Protein AF-A0A7J8VV02-F1 (afdb_monomer)

pLDDT: mean 81.53, std 11.51, range [46.41, 96.75]

Foldseek 3Di:
DDDDPPQDDKDKDFDADPVRHGPDIDTDLVSQAPPLALVVVLVCLQVQLPDPDDDDDPSYHPRNVCSSPLLLVVQLVVQLVVCVVVPDDNLLSNLLSNLQSSVSSNDSDSGDPDDDPVSSNVSSVVSSVPDDDDDPPPPD

Radius of gyration: 20.17 Å; Cα contacts (8 Å, |Δi|>4): 159; chains: 1; bounding box: 34×49×55 Å

Mean predicted aligned error: 10.87 Å

Organism: NCBI:txid34286

Solvent-accessible surface area (backbone atoms only — not comparable to full-atom values): 8122 Å² total; per-residue (Å²): 128,93,86,50,96,87,58,65,78,65,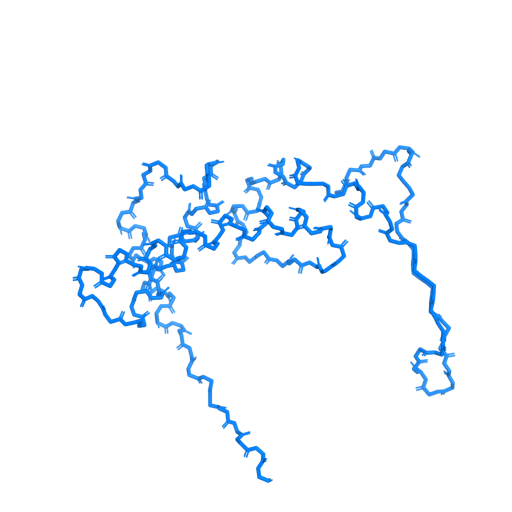47,75,49,73,41,62,45,98,87,70,49,80,71,45,76,51,75,51,50,62,47,42,39,70,62,49,34,45,73,58,54,57,73,43,41,69,61,61,33,73,41,97,70,87,87,82,66,84,67,42,28,71,66,28,47,44,59,68,44,49,28,35,49,57,25,22,53,51,31,22,52,56,32,43,76,72,70,45,53,72,67,60,10,48,17,32,2,52,23,35,12,53,50,11,42,60,46,94,43,65,59,53,97,71,81,60,64,70,59,35,53,54,45,13,50,52,48,51,74,66,62,74,87,82,77,78,79,77,85,122

Secondary structure (DSSP, 8-state):
----TT-PPPEEEEEE-TTSSEEEEEEE-HHHHHHS-HHHHHHTHHHHHH-S-----TTS-HHHHHHHHHHHHHHHHHHHHHHHHTT--HHHHHHHHHHHHHHHHTSSSSS-S---HHHHHHHHHHHHHH----------

Nearest PDB structures (foldseek):
  7c1y-assembly1_A  TM=5.125E-01  e=4.581E-08  Arabidopsis thaliana
  7c1z-assembly1_A  TM=4.889E-01  e=3.165E-08  Arabidopsis thaliana
  7c1x-assembly1_B  TM=4.844E-01  e=4.830E-08  Arabidopsis thaliana
  7c1y-assembly1_B  TM=4.792E-01  e=6.991E-08  Arabidopsis thaliana
  7c1x-assembly1_A  TM=4.952E-01  e=1.465E-07  Arabidopsis thaliana

InterPro domains:
  IPR029056 Ribokinase-like [G3DSA:3.40.1190.20] (72-125)
  IPR029056 Ribokinase-like [SSF53613] (72-117)

Structure (mmCIF, N/CA/C/O backbone):
data_AF-A0A7J8VV02-F1
#
_entry.id   AF-A0A7J8VV02-F1
#
loop_
_atom_site.group_PDB
_atom_site.id
_atom_site.type_symbol
_atom_site.label_atom_id
_atom_site.label_al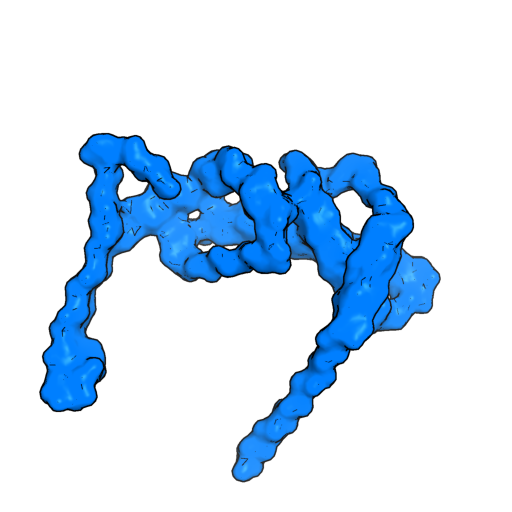t_id
_atom_site.label_comp_id
_atom_site.label_asym_id
_atom_site.label_entity_id
_atom_site.label_seq_id
_atom_site.pdbx_PDB_ins_code
_atom_site.Cartn_x
_atom_site.Cartn_y
_atom_site.Cartn_z
_atom_site.occupancy
_atom_site.B_iso_or_equiv
_atom_site.auth_seq_id
_atom_site.auth_comp_id
_atom_site.auth_asym_id
_atom_site.auth_atom_id
_atom_site.pdbx_PDB_model_num
ATOM 1 N N . ILE A 1 1 ? 1.700 11.763 -12.526 1.00 58.53 1 ILE A N 1
ATOM 2 C CA . ILE A 1 1 ? 3.164 11.518 -12.602 1.00 58.53 1 ILE A CA 1
ATOM 3 C C . ILE A 1 1 ? 3.827 12.788 -13.112 1.00 58.53 1 ILE A C 1
ATOM 5 O O . ILE A 1 1 ? 3.317 13.358 -14.076 1.00 58.53 1 ILE A O 1
ATOM 9 N N . ARG A 1 2 ? 4.880 13.269 -12.435 1.00 62.62 2 ARG A N 1
ATOM 10 C CA . ARG A 1 2 ? 5.605 14.490 -12.814 1.00 62.62 2 ARG A CA 1
ATOM 11 C C . ARG A 1 2 ? 6.078 14.355 -14.258 1.00 62.62 2 ARG A C 1
ATOM 13 O O . ARG A 1 2 ? 6.838 13.449 -14.574 1.00 62.62 2 ARG A O 1
ATOM 20 N N . LYS A 1 3 ? 5.596 15.227 -15.142 1.00 67.00 3 LYS A N 1
ATOM 21 C CA . LYS A 1 3 ? 6.064 15.283 -16.529 1.00 67.00 3 LYS A CA 1
ATOM 22 C C . LYS A 1 3 ? 7.206 16.289 -16.580 1.00 67.00 3 LYS A C 1
ATOM 24 O O . LYS A 1 3 ? 6.984 17.472 -16.344 1.00 67.00 3 LYS A O 1
ATOM 29 N N . HIS A 1 4 ? 8.416 15.815 -16.838 1.00 74.00 4 HIS A N 1
ATOM 30 C CA . HIS A 1 4 ? 9.605 16.649 -16.988 1.00 74.00 4 HIS A CA 1
ATOM 31 C C . HIS A 1 4 ? 10.386 16.175 -18.210 1.00 74.00 4 HIS A C 1
ATOM 33 O O . HIS A 1 4 ? 10.391 14.979 -18.492 1.00 74.00 4 HIS A O 1
ATOM 39 N N . LYS A 1 5 ? 11.041 17.092 -18.931 1.00 69.75 5 LYS A N 1
ATOM 40 C CA . LYS A 1 5 ? 11.788 16.753 -20.158 1.00 69.75 5 LYS A CA 1
ATOM 41 C C . LYS A 1 5 ? 12.938 15.768 -19.907 1.00 69.75 5 LYS A C 1
ATOM 43 O O . LYS A 1 5 ? 13.296 15.024 -20.810 1.00 69.75 5 LYS A O 1
ATOM 48 N N . ASP A 1 6 ? 13.437 15.730 -18.675 1.00 78.06 6 ASP A N 1
ATOM 49 C CA . ASP A 1 6 ? 14.568 14.889 -18.264 1.00 78.06 6 ASP A CA 1
ATOM 50 C C . ASP A 1 6 ? 14.142 13.532 -17.678 1.00 78.06 6 ASP A C 1
ATOM 52 O O . ASP A 1 6 ? 14.990 12.710 -17.343 1.00 78.06 6 ASP A O 1
ATOM 56 N N . ILE A 1 7 ? 12.833 13.273 -17.555 1.00 80.19 7 ILE A N 1
ATOM 57 C CA . ILE A 1 7 ? 12.315 12.001 -17.040 1.00 80.19 7 ILE A CA 1
ATOM 58 C C . ILE A 1 7 ? 11.919 11.126 -18.227 1.00 80.19 7 ILE A C 1
ATOM 60 O O . ILE A 1 7 ? 10.921 11.385 -18.903 1.00 80.19 7 ILE A O 1
ATOM 64 N N . LYS A 1 8 ? 12.686 10.060 -18.466 1.00 83.00 8 LYS A N 1
ATOM 65 C CA . LYS A 1 8 ? 12.316 9.035 -19.448 1.00 83.00 8 LYS A CA 1
ATOM 66 C C . LYS A 1 8 ? 11.141 8.217 -18.920 1.00 83.00 8 LYS A C 1
ATOM 68 O O . LYS A 1 8 ? 11.131 7.805 -17.763 1.00 83.00 8 LYS A O 1
ATOM 73 N N . THR A 1 9 ? 10.144 7.981 -19.767 1.00 84.50 9 THR A N 1
ATOM 74 C CA . THR A 1 9 ? 9.017 7.112 -19.417 1.00 84.50 9 THR A CA 1
ATOM 75 C C . THR A 1 9 ? 9.517 5.680 -19.180 1.00 84.50 9 THR A C 1
ATOM 77 O O . THR A 1 9 ? 10.231 5.158 -20.041 1.00 84.50 9 THR A O 1
ATOM 80 N N . PRO A 1 10 ? 9.155 5.042 -18.048 1.00 86.44 10 PRO A N 1
ATOM 81 C CA . PRO A 1 10 ? 9.497 3.650 -17.782 1.00 86.44 10 PRO A CA 1
ATOM 82 C C . PRO A 1 10 ? 9.097 2.732 -18.937 1.00 86.44 10 PRO A C 1
ATOM 84 O O . PRO A 1 10 ? 8.004 2.869 -19.485 1.00 86.44 10 PRO A O 1
ATOM 87 N N . THR A 1 11 ? 9.980 1.810 -19.313 1.00 88.69 11 THR A N 1
ATOM 88 C CA . THR A 1 11 ? 9.756 0.875 -20.425 1.00 88.69 11 THR A CA 1
ATOM 89 C C . THR A 1 11 ? 10.097 -0.541 -19.987 1.00 88.69 11 THR A C 1
ATOM 91 O O . THR A 1 11 ? 11.131 -0.764 -19.360 1.00 88.69 11 THR A O 1
ATOM 94 N N . VAL A 1 12 ? 9.250 -1.503 -20.350 1.00 90.69 12 VAL A N 1
ATOM 95 C CA . VAL A 1 12 ? 9.481 -2.931 -20.120 1.00 90.69 12 VAL A CA 1
ATOM 96 C C . VAL A 1 12 ? 9.348 -3.662 -21.452 1.00 90.69 12 VAL A C 1
ATOM 98 O O . VAL A 1 12 ? 8.396 -3.431 -22.196 1.00 90.69 12 VAL A O 1
ATOM 101 N N . CYS A 1 13 ? 10.317 -4.515 -21.767 1.00 92.19 13 CYS A N 1
ATOM 102 C CA . CYS A 1 13 ? 10.327 -5.365 -22.949 1.00 92.19 13 CYS A CA 1
ATOM 103 C C . CYS A 1 13 ? 10.376 -6.823 -22.503 1.00 92.19 13 CYS A C 1
ATOM 105 O O . CYS A 1 13 ? 11.282 -7.200 -21.762 1.00 92.19 13 CYS A O 1
ATOM 107 N N . HIS A 1 14 ? 9.427 -7.629 -22.972 1.00 93.12 14 HIS A N 1
ATOM 108 C CA . HIS A 1 14 ? 9.404 -9.070 -22.757 1.00 93.12 14 HIS A CA 1
ATOM 109 C C . HIS A 1 14 ? 9.511 -9.792 -24.095 1.00 93.12 14 HIS A C 1
ATOM 111 O O . HIS A 1 14 ? 8.811 -9.459 -25.050 1.00 93.12 14 HIS A O 1
ATOM 117 N N . ILE A 1 15 ? 10.375 -10.798 -24.143 1.00 94.75 15 ILE A N 1
ATOM 118 C CA . ILE A 1 15 ? 10.429 -11.790 -25.210 1.00 94.75 15 ILE A CA 1
ATOM 119 C C . ILE A 1 15 ? 9.675 -13.005 -24.689 1.00 94.75 15 ILE A C 1
ATOM 121 O O . ILE A 1 15 ? 10.006 -13.509 -23.615 1.00 94.75 15 ILE A O 1
ATOM 125 N N . LEU A 1 16 ? 8.663 -13.446 -25.428 1.00 96.69 16 LEU A N 1
ATOM 126 C CA . LEU A 1 16 ? 7.867 -14.617 -25.075 1.00 96.69 16 LEU A CA 1
ATOM 127 C C . LEU A 1 16 ? 8.380 -15.854 -25.820 1.00 96.69 16 LEU A C 1
ATOM 129 O O . LEU A 1 16 ? 8.886 -15.735 -26.938 1.00 96.69 16 LEU A O 1
ATOM 133 N N . ASP A 1 17 ? 8.256 -17.028 -25.209 1.00 95.31 17 ASP A N 1
ATOM 134 C CA . ASP A 1 17 ? 8.505 -18.300 -25.881 1.00 95.31 17 ASP A CA 1
ATOM 135 C C . ASP A 1 17 ? 7.274 -18.791 -26.668 1.00 95.31 17 ASP A C 1
ATOM 137 O O . ASP A 1 17 ? 6.245 -18.120 -26.772 1.00 95.31 17 ASP A O 1
ATOM 141 N N . VAL A 1 18 ? 7.377 -19.993 -27.241 1.00 95.38 18 VAL A N 1
ATOM 142 C CA . VAL A 1 18 ? 6.296 -20.620 -28.020 1.00 95.38 18 VAL A CA 1
ATOM 143 C C . VAL A 1 18 ? 5.084 -21.030 -27.174 1.00 95.38 18 VAL A C 1
ATOM 145 O O . VAL A 1 18 ? 4.033 -21.330 -27.737 1.00 95.38 18 VAL A O 1
ATOM 148 N N . THR A 1 19 ? 5.222 -21.066 -25.847 1.00 96.75 19 THR A N 1
ATOM 149 C CA . THR A 1 19 ? 4.142 -21.373 -24.897 1.00 96.75 19 THR A CA 1
ATOM 150 C C . THR A 1 19 ? 3.402 -20.114 -24.437 1.00 96.75 19 THR A C 1
ATOM 152 O O . THR A 1 19 ? 2.289 -20.211 -23.922 1.00 96.75 19 THR A O 1
ATOM 155 N N . GLY A 1 20 ? 3.976 -18.931 -24.690 1.00 93.12 20 GLY A N 1
ATOM 156 C CA . GLY A 1 20 ? 3.454 -17.638 -24.253 1.00 93.12 20 GLY A CA 1
ATOM 157 C C . GLY A 1 20 ? 4.018 -17.170 -22.908 1.00 93.12 20 GLY A C 1
ATOM 158 O O . GLY A 1 20 ? 3.590 -16.127 -22.411 1.00 93.12 20 GLY A O 1
ATOM 159 N N . GLU A 1 21 ? 4.976 -17.897 -22.330 1.00 96.25 21 GLU A N 1
ATOM 160 C CA . GLU A 1 21 ? 5.686 -17.496 -21.115 1.00 96.25 21 GLU A CA 1
ATOM 161 C C . GLU A 1 21 ? 6.845 -16.543 -21.433 1.00 96.25 21 GLU A C 1
ATOM 163 O O . GLU A 1 21 ? 7.344 -16.481 -22.558 1.00 96.25 21 GLU A O 1
ATOM 168 N N . VAL A 1 22 ? 7.284 -15.762 -20.442 1.00 93.88 22 VAL A N 1
ATOM 169 C CA . VAL A 1 22 ? 8.403 -14.824 -20.611 1.00 93.88 22 VAL A CA 1
ATOM 170 C C . VAL A 1 22 ? 9.720 -15.598 -20.673 1.00 93.88 22 VAL A C 1
ATOM 172 O O . VAL A 1 22 ? 10.210 -16.085 -19.660 1.00 93.88 22 VAL A O 1
ATOM 175 N N . ALA A 1 23 ? 10.332 -15.638 -21.855 1.00 92.81 23 ALA A N 1
ATOM 176 C CA . ALA A 1 23 ? 11.655 -16.214 -22.080 1.00 92.81 23 ALA A CA 1
ATOM 177 C C . ALA A 1 23 ? 12.786 -15.280 -21.619 1.00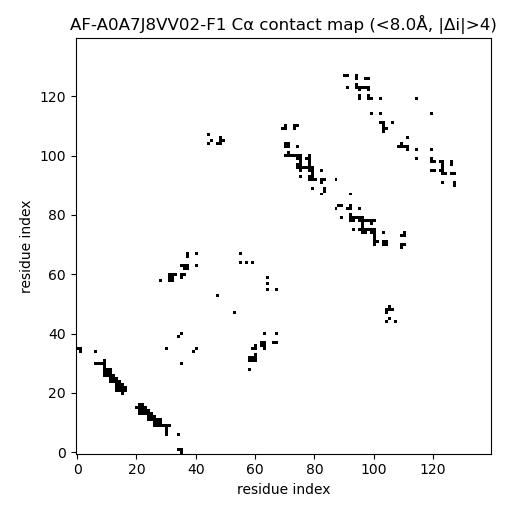 92.81 23 ALA A C 1
ATOM 179 O O . ALA A 1 23 ? 13.813 -15.729 -21.114 1.00 92.81 23 ALA A O 1
ATOM 180 N N . ALA A 1 24 ? 12.610 -13.969 -21.810 1.00 93.38 24 ALA A N 1
ATOM 181 C CA . ALA A 1 24 ? 13.543 -12.941 -21.355 1.00 93.38 24 ALA A CA 1
ATOM 182 C C . ALA A 1 24 ? 12.819 -11.607 -21.138 1.00 93.38 24 ALA A C 1
ATOM 184 O O . ALA A 1 24 ? 11.809 -11.324 -21.783 1.00 93.38 24 ALA A O 1
ATOM 185 N N . GLY A 1 25 ? 13.344 -10.759 -20.255 1.00 91.19 25 GLY A N 1
ATOM 186 C CA . GLY A 1 25 ? 12.776 -9.441 -19.989 1.00 91.19 25 GLY A CA 1
ATOM 187 C C . GLY A 1 25 ? 13.838 -8.397 -19.668 1.00 91.19 25 GLY A C 1
ATOM 188 O O . GLY A 1 25 ? 14.805 -8.688 -18.971 1.00 91.19 25 GLY A O 1
ATOM 189 N N . VAL A 1 26 ? 13.642 -7.177 -20.164 1.00 92.00 26 VAL A N 1
ATOM 190 C CA . VAL A 1 26 ? 14.431 -5.994 -19.799 1.00 92.00 26 VAL A CA 1
ATOM 191 C C . VAL A 1 26 ? 13.471 -4.920 -19.313 1.00 92.00 26 VAL A C 1
ATOM 193 O O . VAL A 1 26 ? 12.543 -4.545 -20.028 1.00 92.00 26 VAL A O 1
ATOM 196 N N . ALA A 1 27 ? 13.704 -4.408 -18.109 1.00 88.62 27 ALA A N 1
ATOM 197 C CA . ALA A 1 27 ? 12.911 -3.342 -17.515 1.00 88.62 27 ALA A CA 1
ATOM 198 C C . ALA A 1 27 ? 13.801 -2.133 -17.215 1.00 88.62 27 ALA A C 1
ATOM 200 O O . ALA A 1 27 ? 14.823 -2.247 -16.544 1.00 88.62 27 ALA A O 1
ATOM 201 N N . SER A 1 28 ? 13.394 -0.966 -17.705 1.00 88.31 28 SER A N 1
ATOM 202 C CA . SER A 1 28 ? 13.940 0.333 -17.326 1.00 88.31 28 SER A CA 1
ATOM 203 C C . SER A 1 28 ? 12.847 1.087 -16.577 1.00 88.31 28 SER A C 1
ATOM 205 O O . SER A 1 28 ? 11.991 1.732 -17.182 1.00 88.31 28 SER A O 1
ATOM 207 N N . VAL A 1 29 ? 12.843 0.936 -15.252 1.00 82.94 29 VAL A N 1
ATOM 208 C CA . VAL A 1 29 ? 11.829 1.502 -14.341 1.00 82.94 29 VAL A CA 1
ATOM 209 C C . VAL A 1 29 ? 12.408 2.502 -13.338 1.00 82.94 29 VAL A C 1
ATOM 211 O O . VAL A 1 29 ? 11.673 3.045 -12.524 1.00 82.94 29 VAL A O 1
ATOM 214 N N . GLU A 1 30 ? 13.694 2.830 -13.466 1.00 82.38 30 GLU A N 1
ATOM 215 C CA . GLU A 1 30 ? 14.452 3.750 -12.602 1.00 82.38 30 GLU A CA 1
ATOM 216 C C . GLU A 1 30 ? 13.762 5.111 -12.412 1.00 82.38 30 GLU A C 1
ATOM 218 O O . GLU A 1 30 ? 13.816 5.712 -11.342 1.00 82.38 30 GLU A O 1
ATOM 223 N N . ALA A 1 31 ? 13.025 5.580 -13.423 1.00 82.06 31 ALA A N 1
ATOM 224 C CA . ALA A 1 31 ? 12.265 6.817 -13.316 1.00 82.06 31 ALA A CA 1
ATOM 225 C C . ALA A 1 31 ? 11.134 6.761 -12.266 1.00 82.06 31 ALA A C 1
ATOM 227 O O . ALA A 1 31 ? 10.785 7.789 -11.686 1.00 82.06 31 ALA A O 1
ATOM 228 N N . VAL A 1 32 ? 10.555 5.586 -12.005 1.00 79.44 32 VAL A N 1
ATOM 229 C CA . VAL A 1 32 ? 9.579 5.399 -10.922 1.00 79.44 32 VAL A CA 1
ATOM 230 C C . VAL A 1 32 ? 10.291 5.562 -9.584 1.00 79.44 32 VAL A C 1
ATOM 232 O O . VAL A 1 32 ? 9.901 6.413 -8.790 1.00 79.44 32 VAL A O 1
ATOM 235 N N . GLU A 1 33 ? 11.383 4.831 -9.376 1.00 78.19 33 GLU A N 1
ATOM 236 C CA . GLU A 1 33 ? 12.137 4.849 -8.121 1.00 78.19 33 GLU A CA 1
ATOM 237 C C . GLU A 1 33 ? 12.707 6.236 -7.788 1.00 78.19 33 GLU A C 1
ATO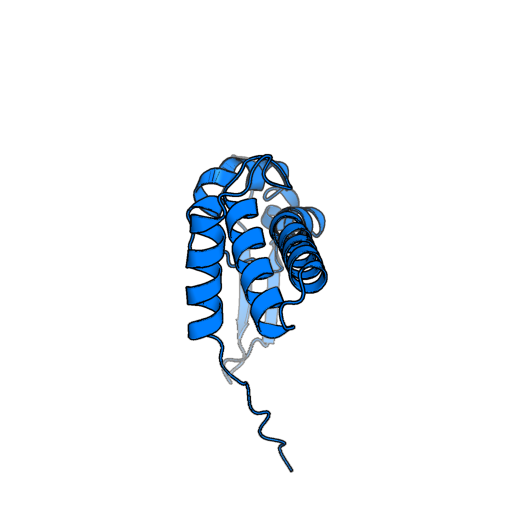M 239 O O . GLU A 1 33 ? 12.638 6.674 -6.638 1.00 78.19 33 GLU A O 1
ATOM 244 N N . MET A 1 34 ? 13.231 6.946 -8.793 1.00 80.06 34 MET A N 1
ATOM 245 C CA . MET A 1 34 ? 13.902 8.236 -8.610 1.00 80.06 34 MET A CA 1
ATOM 246 C C . MET A 1 34 ? 12.959 9.441 -8.569 1.00 80.06 34 MET A C 1
ATOM 248 O O . MET A 1 34 ? 13.294 10.442 -7.935 1.00 80.06 34 MET A O 1
ATOM 252 N N . PHE A 1 35 ? 11.807 9.398 -9.251 1.00 82.75 35 PHE A N 1
ATOM 253 C CA . PHE A 1 35 ? 10.949 10.584 -9.408 1.00 82.75 35 PHE A CA 1
ATOM 254 C C . PHE A 1 35 ? 9.567 10.474 -8.755 1.00 82.75 35 PHE A C 1
ATOM 256 O O . PHE A 1 35 ? 8.922 11.510 -8.570 1.00 82.75 35 PHE A O 1
ATOM 263 N N . LEU A 1 36 ? 9.109 9.282 -8.352 1.00 81.38 36 LEU A N 1
ATOM 264 C CA . LEU A 1 36 ? 7.978 9.137 -7.421 1.00 81.38 36 LEU A CA 1
ATOM 265 C C . LEU A 1 36 ? 8.483 9.188 -5.975 1.00 81.38 36 LEU A C 1
ATOM 267 O O . LEU A 1 36 ? 8.341 8.243 -5.204 1.00 81.38 36 LEU A O 1
ATOM 271 N N . THR A 1 37 ? 9.098 10.315 -5.621 1.00 87.19 37 THR A N 1
ATOM 272 C CA . THR A 1 37 ? 9.657 10.536 -4.284 1.00 87.19 37 THR A CA 1
ATOM 273 C C . THR A 1 37 ? 8.550 10.716 -3.233 1.00 87.19 37 THR A C 1
ATOM 275 O O . THR A 1 37 ? 7.408 11.043 -3.589 1.00 87.19 37 THR A O 1
ATOM 278 N N . PRO A 1 38 ? 8.861 10.561 -1.932 1.00 83.81 38 PRO A N 1
ATOM 279 C CA . PRO A 1 38 ? 7.908 10.835 -0.857 1.00 83.81 38 PRO A CA 1
ATOM 280 C C . PRO A 1 38 ? 7.281 12.231 -0.947 1.00 83.81 38 PRO A C 1
ATOM 282 O O . PRO A 1 38 ? 6.068 12.377 -0.804 1.00 83.81 38 PRO A O 1
ATOM 285 N N . GLU A 1 39 ? 8.082 13.251 -1.259 1.00 86.31 39 GLU A N 1
ATOM 286 C CA . GLU A 1 39 ? 7.630 14.640 -1.378 1.00 86.31 39 GLU A CA 1
ATOM 287 C C . GLU A 1 39 ? 6.639 14.792 -2.530 1.00 86.31 39 GLU A C 1
ATOM 289 O O . GLU A 1 39 ? 5.657 15.523 -2.417 1.00 86.31 39 GLU A O 1
ATOM 294 N N . TRP A 1 40 ? 6.876 14.088 -3.641 1.00 84.50 40 TRP A N 1
ATOM 295 C CA . TRP A 1 40 ? 5.967 14.089 -4.779 1.00 84.50 40 TRP A CA 1
ATOM 296 C C . TRP A 1 40 ? 4.638 13.403 -4.444 1.00 84.50 40 TRP A C 1
ATOM 298 O O . TRP A 1 40 ? 3.579 13.939 -4.764 1.00 84.50 40 TRP A O 1
ATOM 308 N N . ILE A 1 41 ? 4.670 12.252 -3.766 1.00 82.75 41 ILE A N 1
ATOM 309 C CA . ILE A 1 41 ? 3.461 11.548 -3.304 1.00 82.75 41 ILE A CA 1
ATOM 310 C C . ILE A 1 41 ? 2.654 12.435 -2.350 1.00 82.75 41 ILE A C 1
ATOM 312 O O . ILE A 1 41 ? 1.433 12.542 -2.477 1.00 82.75 41 ILE A O 1
ATOM 316 N N . GLN A 1 42 ? 3.333 13.144 -1.447 1.00 81.12 42 GLN A N 1
ATOM 317 C CA . GLN A 1 42 ? 2.699 14.013 -0.460 1.00 81.12 42 GLN A CA 1
ATOM 318 C C . GLN A 1 42 ? 1.942 15.198 -1.087 1.00 81.12 42 GLN A C 1
ATOM 320 O O . GLN A 1 42 ? 0.998 15.705 -0.481 1.00 81.12 42 GLN A O 1
ATOM 325 N N . GLN A 1 43 ? 2.264 15.601 -2.322 1.00 81.88 43 GLN A N 1
ATOM 326 C CA . GLN A 1 43 ? 1.483 16.612 -3.052 1.00 81.88 43 GLN A CA 1
ATOM 327 C C . GLN A 1 43 ? 0.061 16.137 -3.379 1.00 81.88 43 GLN A C 1
ATOM 329 O O . GLN A 1 43 ? -0.861 16.947 -3.430 1.00 81.88 43 GLN A O 1
ATOM 334 N N . PHE A 1 44 ? -0.141 14.829 -3.551 1.00 78.69 44 PHE A N 1
ATOM 335 C CA . PHE A 1 44 ? -1.446 14.227 -3.847 1.00 78.69 44 PHE A CA 1
ATOM 336 C C . PHE A 1 44 ? -2.183 13.763 -2.587 1.00 78.69 44 PHE A C 1
ATOM 338 O O . PHE A 1 44 ? -3.153 13.012 -2.684 1.00 78.69 44 PHE A O 1
ATOM 345 N N . LYS A 1 45 ? -1.764 14.232 -1.404 1.00 70.00 45 LYS A N 1
ATOM 346 C CA . LYS A 1 45 ? -2.350 13.865 -0.107 1.00 70.00 45 LYS A CA 1
ATOM 347 C C . LYS A 1 45 ? -3.879 13.950 -0.074 1.00 70.00 45 LYS A C 1
ATOM 349 O O . LYS A 1 45 ? -4.494 13.035 0.444 1.00 70.00 45 LYS A O 1
ATOM 354 N N . HIS A 1 46 ? -4.496 14.971 -0.680 1.00 61.47 46 HIS A N 1
ATOM 355 C CA . HIS A 1 46 ? -5.959 15.119 -0.709 1.00 61.47 46 HIS A CA 1
ATOM 356 C C . HIS A 1 46 ? -6.650 14.074 -1.596 1.00 61.47 46 HIS A C 1
ATOM 358 O O . HIS A 1 46 ? -7.738 13.607 -1.281 1.00 61.47 46 HIS A O 1
ATOM 364 N N . THR A 1 47 ? -6.021 13.670 -2.698 1.00 66.94 47 THR A N 1
ATOM 365 C CA . THR A 1 47 ? -6.554 12.608 -3.560 1.00 66.94 47 THR A CA 1
ATOM 366 C C . THR A 1 47 ? -6.407 11.245 -2.895 1.00 66.94 47 THR A C 1
ATOM 368 O O . THR A 1 47 ? -7.339 10.450 -2.931 1.00 66.94 47 THR A O 1
ATOM 371 N N . ILE A 1 48 ? -5.262 10.999 -2.253 1.00 71.12 48 ILE A N 1
ATOM 372 C CA . ILE A 1 48 ? -5.014 9.786 -1.466 1.00 71.12 48 ILE A CA 1
ATOM 373 C C . ILE A 1 48 ? -6.008 9.703 -0.297 1.00 71.12 48 ILE A C 1
ATOM 375 O O . ILE A 1 48 ? -6.600 8.655 -0.074 1.00 71.12 48 ILE A O 1
ATOM 379 N N . HIS A 1 49 ? -6.253 10.827 0.377 1.00 59.50 49 HIS A N 1
ATOM 380 C CA . HIS A 1 49 ? -7.244 10.996 1.439 1.00 59.50 49 HIS A CA 1
ATOM 381 C C . HIS A 1 49 ? -8.658 10.611 0.997 1.00 59.50 49 HIS A C 1
ATOM 383 O O . HIS A 1 49 ? -9.383 9.967 1.747 1.00 59.50 49 HIS A O 1
ATOM 389 N N . SER A 1 50 ? -9.126 11.087 -0.160 1.00 50.97 50 SER A N 1
ATOM 390 C CA . SER A 1 50 ? -10.511 10.852 -0.600 1.00 50.97 50 SER A CA 1
ATOM 391 C C . SER A 1 50 ? -10.703 9.502 -1.297 1.00 50.97 50 SER A C 1
ATOM 393 O O . SER A 1 50 ? -11.829 9.160 -1.662 1.00 50.97 50 SER A O 1
ATOM 395 N N . ALA A 1 51 ? -9.627 8.742 -1.515 1.00 56.06 51 ALA A N 1
ATOM 396 C CA . ALA A 1 51 ? -9.699 7.447 -2.169 1.00 56.06 51 ALA A CA 1
ATOM 397 C C . ALA A 1 51 ? -10.208 6.372 -1.185 1.00 56.06 51 ALA A C 1
ATOM 399 O O . ALA A 1 51 ? -9.639 6.209 -0.109 1.00 56.06 51 ALA A O 1
ATOM 400 N N . PRO A 1 52 ? -11.230 5.574 -1.549 1.00 46.69 52 PRO A N 1
ATOM 401 C CA . PRO A 1 52 ? -11.716 4.478 -0.704 1.00 46.69 52 PRO A CA 1
ATOM 402 C C . PRO A 1 52 ? -10.727 3.302 -0.609 1.00 46.69 52 PRO A C 1
ATOM 404 O O . PRO A 1 52 ? -10.896 2.419 0.227 1.00 46.69 52 PRO A O 1
ATOM 407 N N . LEU A 1 53 ? -9.719 3.268 -1.486 1.00 62.62 53 LEU A N 1
ATOM 408 C CA . LEU A 1 53 ? -8.664 2.264 -1.531 1.00 62.62 53 LEU A CA 1
ATOM 409 C C . LEU A 1 53 ? -7.401 2.891 -2.130 1.00 62.62 53 LEU A C 1
ATOM 411 O O . LEU A 1 53 ? -7.460 3.499 -3.199 1.00 62.62 53 LEU A O 1
ATOM 415 N N . LEU A 1 54 ? -6.260 2.689 -1.473 1.00 71.31 54 LEU A N 1
ATOM 416 C CA . LEU A 1 54 ? -4.947 3.050 -1.996 1.00 71.31 54 LEU A CA 1
ATOM 417 C C . LEU A 1 54 ? -4.187 1.769 -2.352 1.00 71.31 54 LEU A C 1
ATOM 419 O O . LEU A 1 54 ? -3.827 0.994 -1.469 1.00 71.31 54 LEU A O 1
ATOM 423 N N . MET A 1 55 ? -3.955 1.543 -3.645 1.00 78.44 55 MET A N 1
ATOM 424 C CA . MET A 1 55 ? -3.137 0.431 -4.130 1.00 78.44 55 MET A CA 1
ATOM 425 C C . MET A 1 55 ? -1.726 0.936 -4.415 1.00 78.44 55 MET A C 1
ATOM 427 O O . MET A 1 55 ? -1.549 1.877 -5.189 1.00 78.44 55 MET A O 1
ATOM 431 N N . ILE A 1 56 ? -0.737 0.314 -3.778 1.00 81.69 56 ILE A N 1
ATOM 432 C CA . ILE A 1 56 ? 0.671 0.677 -3.905 1.00 81.69 56 ILE A CA 1
ATOM 433 C C . ILE A 1 56 ? 1.418 -0.454 -4.610 1.00 81.69 56 ILE A C 1
ATOM 435 O O . ILE A 1 56 ? 1.270 -1.619 -4.250 1.00 81.69 56 ILE A O 1
ATOM 439 N N . ASP A 1 57 ? 2.206 -0.095 -5.618 1.00 83.12 57 ASP A N 1
ATOM 440 C CA . ASP A 1 57 ? 3.061 -1.015 -6.364 1.00 83.12 57 ASP A CA 1
ATOM 441 C C . ASP A 1 57 ? 4.465 -1.059 -5.731 1.00 83.12 57 ASP A C 1
ATOM 443 O O . ASP A 1 57 ? 4.975 -0.042 -5.255 1.00 83.12 57 ASP A O 1
ATOM 447 N N . ALA A 1 58 ? 5.105 -2.229 -5.753 1.00 81.12 58 ALA A N 1
ATOM 448 C CA . ALA A 1 58 ? 6.468 -2.440 -5.270 1.00 81.12 58 ALA A CA 1
ATOM 449 C C . ALA A 1 58 ? 7.536 -1.734 -6.127 1.00 81.12 58 ALA A C 1
ATOM 451 O O . ALA A 1 58 ? 8.692 -1.676 -5.728 1.00 81.12 58 ALA A O 1
ATOM 452 N N . ASN A 1 59 ? 7.152 -1.158 -7.270 1.00 84.56 59 ASN A N 1
ATOM 453 C CA . ASN A 1 59 ? 8.024 -0.307 -8.083 1.00 84.56 59 ASN A CA 1
ATOM 454 C C . ASN A 1 59 ? 8.399 1.035 -7.406 1.00 84.56 59 ASN A C 1
ATOM 456 O O . ASN A 1 59 ? 9.233 1.775 -7.927 1.00 84.56 59 ASN A O 1
ATOM 460 N N . LEU A 1 60 ? 7.770 1.398 -6.279 1.00 84.50 60 LEU A N 1
ATOM 461 C CA . LEU A 1 60 ? 8.163 2.568 -5.488 1.00 84.50 60 LEU A CA 1
ATOM 462 C C . LEU A 1 60 ? 9.438 2.299 -4.675 1.00 84.50 60 LEU A C 1
ATOM 464 O O . LEU A 1 60 ? 9.643 1.206 -4.152 1.00 84.50 60 LEU A O 1
ATOM 468 N N . SER A 1 61 ? 10.256 3.336 -4.478 1.00 87.00 61 SER A N 1
ATOM 469 C CA . SER A 1 61 ? 11.425 3.239 -3.598 1.00 87.00 61 SER A CA 1
ATOM 470 C C . SER A 1 61 ? 11.016 2.979 -2.134 1.00 87.00 61 SER A C 1
ATOM 472 O O . SER A 1 61 ? 9.926 3.390 -1.717 1.00 87.00 61 SER A O 1
ATOM 474 N N . PRO A 1 62 ? 11.875 2.353 -1.303 1.00 87.25 62 PRO A N 1
ATOM 475 C CA . PRO A 1 62 ? 11.541 2.063 0.094 1.00 87.25 62 PRO A CA 1
ATOM 476 C C . PRO A 1 62 ? 11.065 3.282 0.910 1.00 87.25 62 PRO A C 1
ATOM 478 O O . PRO A 1 62 ? 10.064 3.150 1.613 1.00 87.25 62 PRO A O 1
ATOM 481 N N . PRO A 1 63 ? 11.664 4.486 0.786 1.00 84.94 63 PRO A N 1
ATOM 482 C CA . PRO A 1 63 ? 11.152 5.676 1.471 1.00 84.94 63 PRO A CA 1
ATOM 483 C C . PRO A 1 63 ? 9.756 6.102 0.987 1.00 84.94 63 PRO A C 1
ATOM 485 O O . PRO A 1 63 ? 8.932 6.559 1.779 1.00 84.94 63 PRO A O 1
ATOM 488 N N . ALA A 1 64 ? 9.468 5.950 -0.311 1.00 82.94 64 ALA A N 1
ATOM 489 C CA . ALA A 1 64 ? 8.170 6.283 -0.897 1.00 82.94 64 ALA A CA 1
ATOM 490 C C . ALA A 1 64 ? 7.075 5.303 -0.448 1.00 82.94 64 ALA A C 1
ATOM 492 O O . ALA A 1 64 ? 5.965 5.727 -0.112 1.00 82.94 64 ALA A O 1
ATOM 493 N N . LEU A 1 65 ? 7.403 4.009 -0.368 1.00 82.00 65 LEU A N 1
ATOM 494 C CA . LEU A 1 65 ? 6.551 2.990 0.248 1.00 82.00 65 LEU A CA 1
ATOM 495 C C . LEU A 1 65 ? 6.293 3.307 1.721 1.00 82.00 65 LEU A C 1
ATOM 497 O O . LEU A 1 65 ? 5.148 3.309 2.167 1.00 82.00 65 LEU A O 1
ATOM 501 N N . GLU A 1 66 ? 7.346 3.621 2.472 1.00 82.00 66 GLU A N 1
ATOM 502 C CA . GLU A 1 66 ? 7.249 3.893 3.900 1.00 82.00 66 GLU A CA 1
ATOM 503 C C . GLU A 1 66 ? 6.352 5.095 4.199 1.00 82.00 66 GLU A C 1
ATOM 505 O O . GLU A 1 66 ? 5.459 4.986 5.032 1.00 82.00 66 GLU A O 1
ATOM 510 N N . VAL A 1 67 ? 6.517 6.223 3.504 1.00 77.94 67 VAL A N 1
ATOM 511 C CA . VAL A 1 67 ? 5.648 7.395 3.709 1.00 77.94 67 VAL A CA 1
ATOM 512 C C . VAL A 1 67 ? 4.202 7.110 3.299 1.00 77.94 67 VAL A C 1
ATOM 514 O O . VAL A 1 67 ? 3.276 7.592 3.957 1.00 77.94 67 VAL A O 1
ATOM 517 N N . SER A 1 68 ? 3.996 6.285 2.271 1.00 73.88 68 SER A N 1
ATOM 518 C CA . SER A 1 68 ? 2.657 5.850 1.859 1.00 73.88 68 SER A CA 1
ATOM 519 C C . SER A 1 68 ? 1.987 4.963 2.922 1.00 73.88 68 SER A C 1
ATOM 521 O O . SER A 1 68 ? 0.789 5.100 3.159 1.00 73.88 68 SER A O 1
ATOM 523 N N . CYS A 1 69 ? 2.748 4.096 3.602 1.00 73.25 69 CYS A N 1
ATOM 524 C CA . CYS A 1 69 ? 2.226 3.103 4.549 1.00 73.25 69 CYS A CA 1
ATOM 525 C C . CYS A 1 69 ? 2.198 3.569 6.017 1.00 73.25 69 CYS A C 1
ATOM 527 O O . CYS A 1 69 ? 1.234 3.289 6.732 1.00 73.25 69 CYS A O 1
ATOM 529 N N . ARG A 1 70 ? 3.233 4.280 6.489 1.00 74.38 70 ARG A N 1
ATOM 530 C CA . ARG A 1 70 ? 3.428 4.662 7.904 1.00 74.38 70 ARG A CA 1
ATOM 531 C C . ARG A 1 70 ? 2.236 5.443 8.453 1.00 74.38 70 ARG A C 1
ATOM 533 O O . ARG A 1 70 ? 1.791 5.193 9.567 1.00 74.38 70 ARG A O 1
ATOM 540 N N . ARG A 1 71 ? 1.661 6.325 7.632 1.00 68.00 71 ARG A N 1
ATOM 541 C CA . ARG A 1 71 ? 0.499 7.149 7.996 1.00 68.00 71 ARG A CA 1
ATOM 542 C C . ARG A 1 71 ? -0.726 6.325 8.399 1.00 68.00 71 ARG A C 1
ATOM 544 O O . ARG A 1 71 ? -1.418 6.687 9.348 1.00 68.00 71 ARG A O 1
ATOM 551 N N . ALA A 1 72 ? -0.983 5.222 7.700 1.00 73.81 72 ALA A N 1
ATOM 552 C CA . ALA A 1 72 ? -2.078 4.314 8.026 1.00 73.81 72 ALA A CA 1
ATOM 553 C C . ALA A 1 72 ? -1.704 3.376 9.188 1.00 73.81 72 ALA A C 1
ATOM 555 O O . ALA A 1 72 ? -2.527 3.115 10.063 1.00 73.81 72 ALA A O 1
ATOM 556 N N . GLY A 1 73 ? -0.453 2.906 9.227 1.00 78.75 73 GLY A N 1
ATOM 557 C CA . GLY A 1 73 ? 0.029 1.959 10.237 1.00 78.75 73 GLY A CA 1
ATOM 558 C C . GLY A 1 73 ? -0.022 2.495 11.670 1.00 78.75 73 GLY A C 1
ATOM 559 O O . GLY A 1 73 ? -0.602 1.846 12.541 1.00 78.75 73 GLY A O 1
ATOM 560 N N . ASP A 1 74 ? 0.524 3.690 11.917 1.00 80.50 74 ASP A N 1
ATOM 561 C CA . ASP A 1 74 ? 0.633 4.245 13.276 1.00 80.50 74 ASP A CA 1
ATOM 562 C C . ASP A 1 74 ? -0.746 4.475 13.914 1.00 80.50 74 ASP A C 1
ATOM 564 O O . ASP A 1 74 ? -0.970 4.160 15.085 1.00 80.50 74 ASP A O 1
ATOM 568 N N . CYS A 1 75 ? -1.706 4.975 13.132 1.00 82.25 75 CYS A N 1
ATOM 569 C CA . CYS A 1 75 ? -3.063 5.215 13.617 1.00 82.25 75 CYS A CA 1
ATOM 570 C C . CYS A 1 75 ? -3.891 3.932 13.739 1.00 82.25 75 CYS A C 1
ATOM 572 O O . CYS A 1 75 ? -4.752 3.865 14.616 1.00 82.25 75 CYS A O 1
ATOM 574 N N . LEU A 1 76 ? -3.591 2.892 12.950 1.00 87.69 76 LEU A N 1
ATOM 575 C CA . LEU A 1 76 ? -4.177 1.567 13.149 1.00 87.69 76 LEU A CA 1
ATOM 576 C C . LEU A 1 76 ? -3.788 0.989 14.508 1.00 87.69 76 LEU A C 1
ATOM 578 O O . LEU A 1 76 ? -4.656 0.602 15.292 1.00 87.69 76 LEU A O 1
ATOM 582 N N . VAL A 1 77 ? -2.488 0.975 14.801 1.00 86.75 77 VAL A N 1
ATOM 583 C CA . VAL A 1 77 ? -1.963 0.451 16.066 1.00 86.75 77 VAL A CA 1
ATOM 584 C C . VAL A 1 77 ? -2.433 1.313 17.238 1.00 86.75 77 VAL A C 1
ATOM 586 O O . VAL A 1 77 ? -2.929 0.778 18.228 1.00 86.75 77 VAL A O 1
ATOM 589 N N . GLY A 1 78 ? -2.351 2.641 17.115 1.00 85.69 78 GLY A N 1
ATOM 590 C CA . GLY A 1 78 ? -2.807 3.573 18.146 1.00 85.69 78 GLY A CA 1
ATOM 591 C C . GLY A 1 78 ? -4.297 3.425 18.467 1.00 85.69 78 GLY A C 1
ATOM 592 O O . GLY A 1 78 ? -4.662 3.316 19.638 1.00 85.69 78 GLY A O 1
ATOM 593 N N . GLY A 1 79 ? -5.154 3.345 17.443 1.00 87.62 79 GLY A N 1
ATOM 594 C CA . GLY A 1 79 ? -6.591 3.124 17.613 1.00 87.62 79 GLY A CA 1
ATOM 595 C C . GLY A 1 79 ? -6.902 1.778 18.269 1.00 87.62 79 GLY A C 1
ATOM 596 O O . GLY A 1 79 ? -7.726 1.710 19.182 1.00 87.62 79 GLY A O 1
ATOM 597 N N . MET A 1 80 ? -6.196 0.717 17.877 1.00 92.62 80 MET A N 1
ATOM 598 C CA . MET A 1 80 ? -6.361 -0.608 18.474 1.00 92.62 80 MET A CA 1
ATOM 599 C C . MET A 1 80 ? -5.954 -0.624 19.954 1.00 92.62 80 MET A C 1
ATOM 601 O O . MET A 1 80 ? -6.723 -1.095 20.788 1.00 92.62 80 MET A O 1
ATOM 605 N N . ILE A 1 81 ? -4.795 -0.057 20.307 1.00 91.88 81 ILE A N 1
ATOM 606 C CA . ILE A 1 81 ? -4.330 0.019 21.702 1.00 91.88 81 ILE A CA 1
ATOM 607 C C . ILE A 1 81 ? -5.292 0.850 22.555 1.00 91.88 81 ILE A C 1
ATOM 609 O O . ILE A 1 81 ? -5.628 0.438 23.666 1.00 91.88 81 ILE A O 1
ATOM 613 N N . ALA A 1 82 ? -5.772 1.987 22.043 1.00 90.56 82 ALA A N 1
ATOM 614 C CA . ALA A 1 82 ? -6.734 2.826 22.753 1.00 90.56 82 ALA A CA 1
ATOM 615 C C . ALA A 1 82 ? -8.041 2.069 23.053 1.00 90.56 82 ALA A C 1
ATOM 617 O O . ALA A 1 82 ? -8.554 2.147 24.166 1.00 90.56 82 ALA A O 1
ATOM 618 N N . SER A 1 83 ? -8.531 1.286 22.089 1.00 92.88 83 SER A N 1
ATOM 619 C CA . SER A 1 83 ? -9.758 0.481 22.207 1.00 92.88 83 SER A CA 1
ATOM 620 C C . SER A 1 83 ? -9.608 -0.699 23.168 1.00 92.88 83 SER A C 1
ATOM 622 O O . SER A 1 83 ? -10.478 -0.960 23.995 1.00 92.88 83 SER A O 1
ATOM 624 N N . LEU A 1 84 ? -8.475 -1.399 23.100 1.00 94.12 84 LEU A N 1
ATOM 625 C CA . LEU A 1 84 ? -8.160 -2.480 24.033 1.00 94.12 84 LEU A CA 1
ATOM 626 C C . LEU A 1 84 ? -8.056 -1.945 25.463 1.00 94.12 84 LEU A C 1
ATOM 628 O O . LEU A 1 84 ? -8.554 -2.562 26.401 1.00 94.12 84 LEU A O 1
ATOM 632 N N . SER A 1 85 ? -7.460 -0.761 25.622 1.00 94.12 85 SER A N 1
ATOM 633 C CA . SER A 1 85 ? -7.318 -0.096 26.921 1.00 94.12 85 SER A CA 1
ATOM 634 C C . SER A 1 85 ? -8.661 0.320 27.528 1.00 94.12 85 SER A C 1
ATOM 636 O O . SER A 1 85 ? -8.746 0.507 28.739 1.00 94.12 85 SER A O 1
ATOM 638 N N . THR A 1 86 ? -9.716 0.441 26.718 1.00 93.75 86 THR A N 1
ATOM 639 C CA . THR A 1 86 ? -11.083 0.715 27.182 1.00 93.75 86 THR A CA 1
ATOM 640 C C . THR A 1 86 ? -11.949 -0.546 27.292 1.00 93.75 86 THR A C 1
ATOM 642 O O . THR A 1 86 ? -13.128 -0.446 27.631 1.00 93.75 86 THR A O 1
ATOM 645 N N . GLY A 1 87 ? -11.367 -1.733 27.081 1.00 94.38 87 GLY A N 1
ATOM 646 C CA . GLY A 1 87 ? -12.003 -3.028 27.334 1.00 94.38 87 GLY A CA 1
ATOM 647 C C . GLY A 1 87 ? -12.756 -3.635 26.150 1.00 94.38 87 GLY A C 1
ATOM 648 O O . GLY A 1 87 ? -13.530 -4.569 26.355 1.00 94.38 87 GLY A O 1
ATOM 649 N N . LEU A 1 88 ? -12.559 -3.129 24.929 1.00 93.31 88 LEU A N 1
ATOM 650 C CA . LEU A 1 88 ? -13.144 -3.737 23.732 1.00 93.31 88 LEU A CA 1
ATOM 651 C C . LEU A 1 88 ? -12.400 -5.021 23.354 1.00 93.31 88 LEU A C 1
ATOM 653 O O . LEU A 1 88 ? -11.217 -5.193 23.657 1.00 93.31 88 LEU A O 1
ATOM 657 N N . ASP A 1 89 ? -13.085 -5.924 22.652 1.00 94.25 89 ASP A N 1
ATOM 658 C CA . ASP A 1 89 ? -12.447 -7.140 22.153 1.00 94.25 89 ASP A CA 1
ATOM 659 C C . ASP A 1 89 ? -11.477 -6.847 20.992 1.00 94.25 89 ASP A C 1
ATOM 661 O O . ASP A 1 89 ? -11.437 -5.749 20.427 1.00 94.25 89 ASP A O 1
ATOM 665 N N . VAL A 1 90 ? -10.666 -7.844 20.628 1.00 92.69 90 VAL A N 1
ATOM 666 C CA . VAL A 1 90 ? -9.654 -7.713 19.569 1.00 92.69 90 VAL A CA 1
ATOM 667 C C . VAL A 1 90 ? -10.280 -7.326 18.228 1.00 92.69 90 VAL A C 1
ATOM 669 O O . VAL A 1 90 ? -9.737 -6.471 17.536 1.00 92.69 90 VAL A O 1
ATOM 672 N N . MET A 1 91 ? -11.423 -7.903 17.859 1.00 92.25 91 MET A N 1
ATOM 673 C CA . MET A 1 91 ? -12.064 -7.646 16.567 1.00 92.25 91 MET A CA 1
ATOM 674 C C . MET A 1 91 ? -12.645 -6.233 16.501 1.00 92.25 91 MET A C 1
ATOM 676 O O . MET A 1 91 ? -12.468 -5.533 15.504 1.00 92.25 91 MET A O 1
ATOM 680 N N . GLN A 1 92 ? -13.298 -5.788 17.572 1.00 93.56 92 GLN A N 1
ATOM 681 C CA . GLN A 1 92 ? -13.777 -4.414 17.700 1.00 93.56 92 GLN A CA 1
ATOM 682 C C . GLN A 1 92 ? -12.616 -3.413 17.688 1.00 93.56 92 GLN A C 1
ATOM 684 O O . GLN A 1 92 ? -12.678 -2.390 17.006 1.00 93.56 92 GLN A O 1
ATOM 689 N N . SER A 1 93 ? -11.529 -3.733 18.389 1.00 91.25 93 SER A N 1
ATOM 690 C CA . SER A 1 93 ? -10.331 -2.893 18.456 1.00 91.25 93 SER A CA 1
ATOM 691 C C . SER A 1 93 ? -9.626 -2.784 17.104 1.00 91.25 93 SER A C 1
ATOM 693 O O . SER A 1 93 ? -9.183 -1.701 16.729 1.00 91.25 93 SER A O 1
ATOM 695 N N . VAL A 1 94 ? -9.573 -3.873 16.330 1.00 92.38 94 VAL A N 1
ATOM 696 C CA . VAL A 1 94 ? -9.087 -3.861 14.940 1.00 92.38 94 VAL A CA 1
ATOM 697 C C . VAL A 1 94 ? -9.965 -2.965 14.068 1.00 92.38 94 VAL A C 1
ATOM 699 O O . VAL A 1 94 ? -9.440 -2.169 13.292 1.00 92.38 94 VAL A O 1
ATOM 702 N N . ALA A 1 95 ? -11.291 -3.036 14.214 1.00 91.56 95 ALA A N 1
ATOM 703 C CA . ALA A 1 95 ? -12.205 -2.193 13.449 1.00 91.56 95 ALA A CA 1
ATOM 704 C C . ALA A 1 95 ? -12.015 -0.695 13.753 1.00 91.56 95 ALA A C 1
ATOM 706 O O . ALA A 1 95 ? -12.002 0.120 12.829 1.00 91.56 95 ALA A O 1
ATOM 707 N N . ILE A 1 96 ? -11.799 -0.332 15.022 1.00 90.94 96 ILE A N 1
ATOM 708 C CA . ILE A 1 96 ? -11.474 1.048 15.415 1.00 90.94 96 ILE A CA 1
ATOM 709 C C . ILE A 1 96 ? -10.090 1.458 14.912 1.00 90.94 96 ILE A C 1
ATOM 711 O O . ILE A 1 96 ? -9.941 2.575 14.427 1.00 90.94 96 ILE A O 1
ATOM 715 N N . GLY A 1 97 ? -9.096 0.569 14.963 1.00 89.00 97 GLY A N 1
ATOM 716 C CA . GLY A 1 97 ? -7.783 0.809 14.365 1.00 89.00 97 GLY A CA 1
ATOM 717 C C . GLY A 1 97 ? -7.889 1.140 12.875 1.00 89.00 97 GLY A C 1
ATOM 718 O O . GLY A 1 97 ? -7.373 2.159 12.428 1.00 89.00 97 GLY A O 1
ATOM 719 N N . ILE A 1 98 ? -8.635 0.348 12.104 1.00 88.88 98 ILE A N 1
ATOM 720 C CA . ILE A 1 98 ? -8.862 0.606 10.673 1.00 88.88 98 ILE A CA 1
ATOM 721 C C . ILE A 1 98 ? -9.581 1.947 10.456 1.00 88.88 98 ILE A C 1
ATOM 723 O O . ILE A 1 98 ? -9.186 2.713 9.580 1.00 88.88 98 ILE A O 1
ATOM 727 N N . ALA A 1 99 ? -10.589 2.276 11.269 1.00 89.06 99 ALA A N 1
ATOM 728 C CA . ALA A 1 99 ? -11.272 3.570 11.196 1.00 89.06 99 ALA A CA 1
ATOM 729 C C . ALA A 1 99 ? -10.347 4.752 11.554 1.00 89.06 99 ALA A C 1
ATOM 731 O O . ALA A 1 99 ? -10.395 5.797 10.908 1.00 89.06 99 ALA A O 1
ATOM 732 N N . ALA A 1 100 ? -9.466 4.590 12.543 1.00 86.06 100 ALA A N 1
ATOM 733 C CA . ALA A 1 100 ? -8.477 5.595 12.926 1.00 86.06 100 ALA A CA 1
ATOM 734 C C . ALA A 1 100 ? -7.398 5.779 11.849 1.00 86.06 100 ALA A C 1
ATOM 736 O O . ALA A 1 100 ? -7.022 6.911 11.552 1.00 86.06 100 ALA A O 1
ATOM 737 N N . ALA A 1 101 ? -6.946 4.691 11.222 1.00 85.44 101 ALA A N 1
ATOM 738 C CA . ALA A 1 101 ? -6.051 4.719 10.068 1.00 85.44 101 ALA A CA 1
ATOM 739 C C . ALA A 1 101 ? -6.696 5.397 8.856 1.00 85.44 101 ALA A C 1
ATOM 741 O O . ALA A 1 101 ? -6.055 6.175 8.157 1.00 85.44 101 ALA A O 1
ATOM 742 N N . LYS A 1 102 ? -7.991 5.153 8.629 1.00 83.88 102 LYS A N 1
ATOM 743 C CA . LYS A 1 102 ? -8.770 5.888 7.631 1.00 83.88 102 LYS A CA 1
ATOM 744 C C . LYS A 1 102 ? -8.791 7.386 7.959 1.00 83.88 102 LYS A C 1
ATOM 746 O O . LYS A 1 102 ? -8.434 8.198 7.118 1.00 83.88 102 LYS A O 1
ATOM 751 N N . ALA A 1 1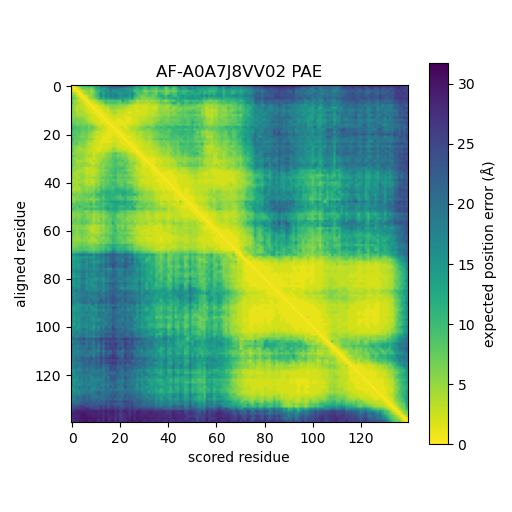03 ? -9.104 7.770 9.192 1.00 81.50 103 ALA A N 1
ATOM 752 C CA . ALA A 1 103 ? -9.102 9.181 9.582 1.00 81.50 103 ALA A CA 1
ATOM 753 C C . ALA A 1 103 ? -7.704 9.835 9.532 1.00 81.50 103 ALA A C 1
ATOM 755 O O . ALA A 1 103 ? -7.596 11.040 9.318 1.00 81.50 103 ALA A O 1
ATOM 756 N N . SER A 1 104 ? -6.616 9.076 9.701 1.00 75.81 104 SER A N 1
ATOM 757 C CA . SER A 1 104 ? -5.247 9.606 9.616 1.00 75.81 104 SER A CA 1
ATOM 758 C C . SER A 1 104 ? -4.763 9.837 8.190 1.00 75.81 104 SER A C 1
ATOM 760 O O . SER A 1 104 ? -3.981 10.762 7.937 1.00 75.81 104 SER A O 1
ATOM 762 N N . VAL A 1 105 ? -5.252 9.041 7.236 1.00 69.75 105 VAL A N 1
ATOM 763 C CA . VAL A 1 105 ? -5.068 9.353 5.816 1.00 69.75 105 VAL A CA 1
ATOM 764 C C . VAL A 1 105 ? -5.937 10.540 5.386 1.00 69.75 105 VAL A C 1
ATOM 766 O O . VAL A 1 105 ? -5.605 11.177 4.391 1.00 69.75 105 VAL A O 1
ATOM 769 N N . GLU A 1 106 ? -6.963 10.903 6.172 1.00 69.12 106 GLU A N 1
ATOM 770 C CA . GLU A 1 106 ? -7.851 12.056 5.950 1.00 69.12 106 GLU A CA 1
ATOM 771 C C . GLU A 1 106 ? -7.323 13.417 6.484 1.00 69.12 106 GLU A C 1
ATOM 773 O O . GLU A 1 106 ? -7.999 14.439 6.411 1.00 69.12 106 GLU A O 1
ATOM 778 N N . VAL A 1 107 ? -6.105 13.501 7.023 1.00 65.94 107 VAL A N 1
ATOM 779 C CA . VAL A 1 107 ? -5.556 14.766 7.573 1.00 65.94 107 VAL A CA 1
ATOM 780 C C . VAL A 1 107 ? -4.154 15.065 7.047 1.00 65.94 107 VAL A C 1
ATOM 782 O O . VAL A 1 107 ? -3.583 14.271 6.314 1.00 65.94 107 VAL A O 1
ATOM 785 N N . ASP A 1 108 ? -3.572 16.217 7.381 1.00 61.59 108 ASP A N 1
ATOM 786 C CA . ASP A 1 108 ? -2.223 16.589 6.917 1.00 61.59 108 ASP A CA 1
ATOM 787 C C . ASP A 1 108 ? -1.087 16.044 7.794 1.00 61.59 108 ASP A C 1
ATOM 789 O O . ASP A 1 108 ? 0.039 15.876 7.322 1.00 61.59 108 ASP A O 1
ATOM 793 N N . SER A 1 109 ? -1.374 15.767 9.064 1.00 61.94 109 SER A N 1
ATOM 794 C CA . SER A 1 109 ? -0.425 15.229 10.036 1.00 61.94 109 SER A CA 1
ATOM 795 C C . SER A 1 109 ? -0.408 13.696 10.026 1.00 61.94 109 SER A C 1
ATOM 797 O O . SER A 1 109 ? -1.386 13.051 9.655 1.00 61.94 109 SER A O 1
ATOM 799 N N . ASN A 1 110 ? 0.699 13.088 10.471 1.00 59.56 110 ASN A N 1
ATOM 800 C CA . ASN A 1 110 ? 0.798 11.624 10.604 1.00 59.56 110 ASN A CA 1
ATOM 801 C C . ASN A 1 110 ? -0.282 11.047 11.536 1.00 59.56 110 ASN A C 1
ATOM 803 O O . ASN A 1 110 ? -0.740 9.928 11.332 1.00 59.56 110 ASN A O 1
ATOM 807 N N . VAL A 1 111 ? -0.697 11.836 12.531 1.00 66.56 111 VAL A N 1
ATOM 808 C CA . VAL A 1 111 ? -1.816 11.557 13.434 1.00 66.56 111 VAL A CA 1
ATOM 809 C C . VAL A 1 111 ? -2.732 12.783 13.443 1.00 66.56 111 VAL A C 1
ATOM 811 O O . VAL A 1 111 ? -2.217 13.893 13.620 1.00 66.56 111 VAL A O 1
ATOM 814 N N . PRO A 1 112 ? -4.057 12.640 13.257 1.00 71.25 112 PRO A N 1
ATOM 815 C CA . PRO A 1 112 ? -5.011 13.732 13.411 1.00 71.25 112 PRO A CA 1
ATOM 816 C C . PRO A 1 112 ? -4.840 14.452 14.742 1.00 71.25 112 PRO A C 1
ATOM 818 O O . PRO A 1 112 ? -4.706 13.822 15.788 1.00 71.25 112 PRO A O 1
ATOM 821 N N . SER A 1 113 ? -4.893 15.78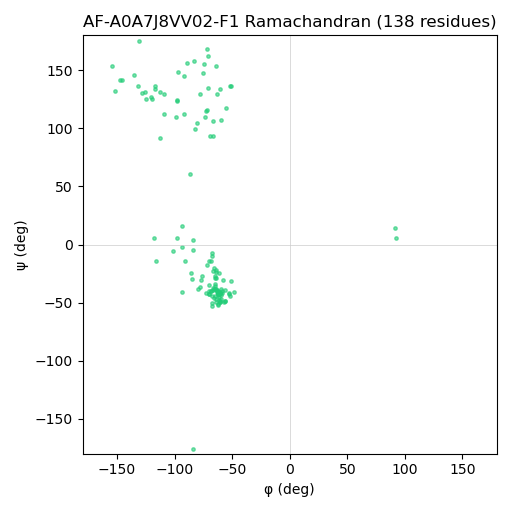2 14.714 1.00 75.31 113 SER A N 1
ATOM 822 C CA . SER A 1 113 ? -4.914 16.575 15.946 1.00 75.31 113 SER A CA 1
ATOM 823 C C . SER A 1 113 ? -6.179 16.317 16.769 1.00 75.31 113 SER A C 1
ATOM 825 O O . SER A 1 113 ? -6.170 16.534 17.979 1.00 75.31 113 SER A O 1
ATOM 827 N N . GLN A 1 114 ? -7.260 15.859 16.123 1.00 76.75 114 GLN A N 1
ATOM 828 C CA . GLN A 1 114 ? -8.533 15.508 16.747 1.00 76.75 114 GLN A CA 1
ATOM 829 C C . GLN A 1 114 ? -9.207 14.356 15.991 1.00 76.75 114 GLN A C 1
ATOM 831 O O . GLN A 1 114 ? -9.196 14.322 14.761 1.00 76.75 114 GLN A O 1
ATOM 836 N N . PHE A 1 115 ? -9.843 13.447 16.732 1.00 78.19 115 PHE A N 1
ATOM 837 C CA . PHE A 1 115 ? -10.680 12.382 16.181 1.00 78.19 115 PHE A CA 1
ATOM 838 C C . PHE A 1 115 ? -12.156 12.651 16.497 1.00 78.19 115 PHE A C 1
ATOM 840 O O . PHE A 1 115 ? -12.525 12.867 17.651 1.00 78.19 115 PHE A O 1
ATOM 847 N N . SER A 1 116 ? -13.015 12.591 15.477 1.00 85.81 116 SER A N 1
ATOM 848 C CA . SER A 1 116 ? -14.472 12.638 15.652 1.00 85.81 116 SER A CA 1
ATOM 849 C C . SER A 1 116 ? -14.986 11.257 16.060 1.00 85.81 116 SER A C 1
ATOM 851 O O . SER A 1 116 ? -15.083 10.353 15.229 1.00 85.81 116 SER A O 1
ATOM 853 N N . LEU A 1 117 ? -15.332 11.088 17.340 1.00 85.38 117 LEU A N 1
ATOM 854 C CA . LEU A 1 117 ? -15.871 9.830 17.877 1.00 85.38 117 LEU A CA 1
ATOM 855 C C . LEU A 1 117 ? -17.075 9.286 17.082 1.00 85.38 117 LEU A C 1
ATOM 857 O O . LEU A 1 117 ? -17.070 8.090 16.784 1.00 85.38 117 LEU A O 1
ATOM 861 N N . PRO A 1 118 ? -18.076 10.100 16.679 1.00 89.31 118 PRO A N 1
ATOM 862 C CA . PRO A 1 118 ? -19.185 9.613 15.858 1.00 89.31 118 PRO A CA 1
ATOM 863 C C . PRO A 1 118 ? -18.733 9.044 14.509 1.00 89.31 118 PRO A C 1
ATOM 865 O O . PRO A 1 118 ? -19.219 7.994 14.095 1.00 89.31 118 PRO A O 1
ATOM 868 N N . THR A 1 119 ? -17.778 9.706 13.849 1.00 85.44 119 THR A N 1
ATOM 869 C CA . THR A 1 119 ? -17.247 9.281 12.546 1.00 85.44 119 THR A CA 1
ATOM 870 C C . THR A 1 119 ? -16.467 7.977 12.678 1.00 8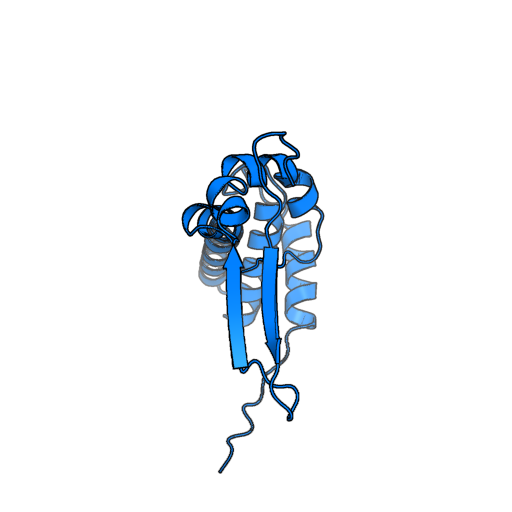5.44 119 THR A C 1
ATOM 872 O O . THR A 1 119 ? -16.769 7.011 11.984 1.00 85.44 119 THR A O 1
ATOM 875 N N . ILE A 1 120 ? -15.534 7.916 13.633 1.00 89.69 120 ILE A N 1
ATOM 876 C CA . ILE A 1 120 ? -14.717 6.723 13.890 1.00 89.69 120 ILE A CA 1
ATOM 877 C C . ILE A 1 120 ? -15.589 5.527 14.258 1.00 89.69 120 ILE A C 1
ATOM 879 O O . ILE A 1 120 ? -15.390 4.434 13.739 1.00 89.69 120 ILE A O 1
ATOM 883 N N . THR A 1 121 ? -16.590 5.728 15.115 1.00 89.25 121 THR A N 1
ATOM 884 C CA . THR A 1 121 ? -17.503 4.652 15.521 1.00 89.25 121 THR A CA 1
ATOM 885 C C . THR A 1 121 ? -18.364 4.180 14.348 1.00 89.25 121 THR A C 1
ATOM 887 O O . THR A 1 121 ? -18.594 2.980 14.192 1.00 89.25 121 THR A O 1
ATOM 890 N N . GLY A 1 122 ? -18.829 5.107 13.504 1.00 90.69 122 GLY A N 1
ATOM 891 C CA . GLY A 1 122 ? -19.580 4.790 12.290 1.00 90.69 122 GLY A CA 1
ATOM 892 C C . GLY A 1 122 ? -18.768 3.937 11.317 1.00 90.69 122 GLY A C 1
ATOM 893 O O . GLY A 1 122 ? -19.235 2.875 10.898 1.00 90.69 122 GLY A O 1
ATOM 894 N N . ASP A 1 123 ? -17.537 4.357 11.029 1.00 90.88 123 ASP A N 1
ATOM 895 C CA . ASP A 1 123 ? -16.617 3.642 10.144 1.00 90.88 123 ASP A CA 1
ATOM 896 C C . ASP A 1 123 ? -16.214 2.280 10.728 1.00 90.88 123 ASP A C 1
ATOM 898 O O . ASP A 1 123 ? -16.279 1.264 10.034 1.00 90.88 123 ASP A O 1
ATOM 902 N N . ALA A 1 124 ? -15.896 2.216 12.024 1.00 91.56 124 ALA A N 1
ATOM 903 C CA . ALA A 1 124 ? -15.570 0.966 12.709 1.00 91.56 124 ALA A CA 1
ATOM 904 C C . ALA A 1 124 ? -16.734 -0.033 12.648 1.00 91.56 124 ALA A C 1
ATOM 906 O O . ALA A 1 124 ? -16.523 -1.225 12.427 1.00 91.56 124 ALA A O 1
ATOM 907 N N . ARG A 1 125 ? -17.983 0.436 12.770 1.00 93.31 125 ARG A N 1
ATOM 908 C CA . ARG A 1 125 ? -19.166 -0.423 12.630 1.00 93.31 125 ARG A CA 1
ATOM 909 C C . ARG A 1 125 ? -19.267 -1.030 11.230 1.00 93.31 125 ARG A C 1
ATOM 911 O O . ARG A 1 125 ? -19.593 -2.209 11.109 1.00 93.31 125 ARG A O 1
ATOM 918 N N . ILE A 1 126 ? -18.971 -0.253 10.186 1.00 91.31 126 ILE A N 1
ATOM 919 C CA . ILE A 1 126 ? -18.956 -0.742 8.798 1.00 91.31 126 ILE A CA 1
ATOM 920 C C . ILE A 1 126 ? -17.868 -1.808 8.631 1.00 91.31 126 ILE A C 1
ATOM 922 O O . ILE A 1 126 ? -18.161 -2.909 8.157 1.00 91.31 126 ILE A O 1
ATOM 926 N N . VAL A 1 127 ? -16.644 -1.523 9.083 1.00 90.75 127 VAL A N 1
ATOM 927 C CA . VAL A 1 127 ? -15.512 -2.462 9.024 1.00 90.75 127 VAL A CA 1
ATOM 928 C C . VAL A 1 127 ? -15.845 -3.768 9.743 1.00 90.75 127 VAL A C 1
ATOM 930 O O . VAL A 1 127 ? -15.712 -4.844 9.168 1.00 90.75 127 VAL A O 1
ATOM 933 N N . TYR A 1 128 ? -16.355 -3.682 10.972 1.00 91.75 128 TYR A N 1
ATOM 934 C CA . TYR A 1 128 ? -16.720 -4.856 11.759 1.00 91.75 128 TYR A CA 1
ATOM 935 C C . TYR A 1 128 ? -17.811 -5.689 11.073 1.00 91.75 128 TYR A C 1
ATOM 937 O O . TYR A 1 128 ? -17.685 -6.904 10.962 1.00 91.75 12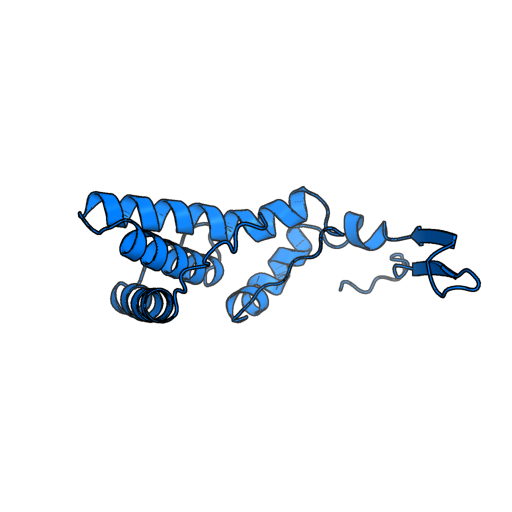8 TYR A O 1
ATOM 945 N N . SER A 1 129 ? -18.857 -5.039 10.550 1.00 90.38 129 SER A N 1
ATOM 946 C CA . SER A 1 129 ? -19.975 -5.728 9.887 1.00 90.38 129 SER A CA 1
ATOM 947 C C . SER A 1 129 ? -19.596 -6.428 8.577 1.00 90.38 129 SER A C 1
ATOM 949 O O . SER A 1 129 ? -20.283 -7.354 8.151 1.00 90.38 129 SER A O 1
ATOM 951 N N . THR A 1 130 ? -18.512 -5.991 7.935 1.00 89.00 130 THR A N 1
ATOM 952 C CA . THR A 1 130 ? -18.038 -6.529 6.652 1.00 89.00 130 THR A CA 1
ATOM 953 C C . THR A 1 130 ? -16.867 -7.498 6.805 1.00 89.00 130 THR A C 1
ATOM 955 O O . THR A 1 130 ? -16.465 -8.125 5.820 1.00 89.00 130 THR A O 1
ATOM 958 N N . ALA A 1 131 ? -16.341 -7.663 8.023 1.00 86.19 131 ALA A N 1
ATOM 959 C CA . ALA A 1 131 ? -15.253 -8.581 8.318 1.00 86.19 131 ALA A CA 1
ATOM 960 C C . ALA A 1 131 ? -15.649 -10.028 7.983 1.00 86.19 131 ALA A C 1
ATOM 962 O O . ALA A 1 131 ? -16.727 -10.507 8.340 1.00 86.19 131 ALA A O 1
ATOM 963 N N . LYS A 1 132 ? -14.756 -10.743 7.294 1.00 86.31 132 LYS A N 1
ATOM 964 C CA . LYS A 1 132 ? -14.961 -12.141 6.901 1.00 86.31 132 LYS A CA 1
ATOM 965 C C . LYS A 1 132 ? -13.917 -13.035 7.551 1.00 86.31 132 LYS A C 1
ATOM 967 O O . LYS A 1 132 ? -12.728 -12.729 7.527 1.00 86.31 132 LYS A O 1
ATOM 972 N N . LEU A 1 133 ? -14.367 -14.174 8.067 1.00 79.69 133 LEU A N 1
ATOM 973 C CA . LEU A 1 133 ? -13.491 -15.268 8.469 1.00 79.69 133 LEU A CA 1
ATOM 974 C C . LEU A 1 133 ? -12.921 -15.932 7.214 1.00 79.69 133 LEU A C 1
ATOM 976 O O . LEU A 1 133 ? -13.657 -16.509 6.414 1.00 79.69 133 LEU A O 1
ATOM 980 N N . LEU A 1 134 ? -11.604 -15.856 7.045 1.00 79.06 134 LEU A N 1
ATOM 981 C CA . LEU A 1 134 ? -10.902 -16.628 6.029 1.00 79.06 134 LEU A CA 1
ATOM 982 C C . LEU A 1 134 ? -10.656 -18.030 6.590 1.00 79.06 134 LEU A C 1
ATOM 984 O O . LEU A 1 134 ? -9.744 -18.242 7.385 1.00 7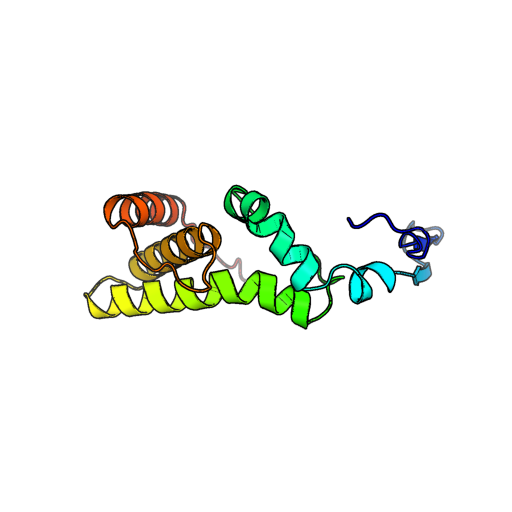9.06 134 LEU A O 1
ATOM 988 N N . GLN A 1 135 ? -11.492 -18.992 6.202 1.00 67.88 135 GLN A N 1
ATOM 989 C CA . GLN A 1 135 ? -11.217 -20.397 6.489 1.00 67.88 135 GLN A CA 1
ATOM 990 C C . GLN A 1 135 ? -10.085 -20.871 5.579 1.00 67.88 135 GLN A C 1
ATOM 992 O O . GLN A 1 135 ? -10.229 -20.924 4.357 1.00 67.88 135 GLN A O 1
ATOM 997 N N . HIS A 1 136 ? -8.951 -21.216 6.184 1.00 60.91 136 HIS A N 1
ATOM 998 C CA . HIS A 1 136 ? -7.883 -21.918 5.491 1.00 60.91 136 HIS A CA 1
ATOM 999 C C . HIS A 1 136 ? -8.402 -23.319 5.144 1.00 60.91 136 HIS A C 1
ATOM 1001 O O . HIS A 1 136 ? -8.567 -24.162 6.026 1.00 60.91 136 HIS A O 1
ATOM 1007 N N . GLN A 1 137 ? -8.714 -23.563 3.869 1.00 54.88 137 GLN A N 1
ATOM 1008 C CA . GLN A 1 137 ? -8.878 -24.923 3.362 1.00 54.88 137 GLN A CA 1
ATOM 1009 C C . GLN A 1 137 ? -7.493 -25.561 3.425 1.00 54.88 137 GLN A C 1
ATOM 1011 O O . GLN A 1 137 ? -6.662 -25.340 2.544 1.00 54.88 137 GLN A O 1
ATOM 1016 N N . SER A 1 138 ? -7.214 -26.260 4.525 1.00 63.25 138 SER A N 1
ATOM 1017 C CA . SER A 1 138 ? -5.988 -27.033 4.671 1.00 63.25 138 SER A CA 1
ATOM 1018 C C . SER A 1 138 ? -5.991 -28.065 3.546 1.00 63.25 138 SER A C 1
ATOM 1020 O O . SER A 1 138 ? -6.821 -28.975 3.544 1.00 63.25 138 SER A O 1
ATOM 1022 N N . LYS A 1 139 ? -5.139 -27.865 2.537 1.00 53.84 139 LYS A N 1
ATOM 1023 C CA . LYS A 1 139 ? -4.882 -28.874 1.511 1.00 53.84 139 LYS A CA 1
ATOM 1024 C C . LYS A 1 139 ? -4.130 -30.010 2.202 1.00 53.84 139 LYS A C 1
ATOM 1026 O O . LYS A 1 139 ? -2.918 -29.918 2.378 1.00 53.84 139 LYS A O 1
ATOM 1031 N N . LEU A 1 140 ? -4.888 -31.000 2.669 1.00 46.41 140 LEU A N 1
ATOM 1032 C CA . LEU A 1 140 ? -4.394 -32.354 2.912 1.00 46.41 140 LEU A CA 1
ATOM 1033 C C . LEU A 1 140 ? -4.048 -33.007 1.572 1.00 46.41 140 LEU A C 1
ATOM 1035 O O . LEU A 1 140 ? -4.811 -32.781 0.603 1.00 46.41 140 LEU A O 1
#

Sequence (140 aa):
IRKHKDIKTPTVCHILDVTGEVAAGVASVEAVEMFLTPEWIQQFKHTIHSAPLLMIDANLSPPALEVSCRRAGDCLVGGMIASLSTGLDVMQSVAIGIAAAKASVEVDSNVPSQFSLPTITGDARIVYSTAKLLQHQSKL